Protein AF-A0A6A4CRM5-F1 (afdb_monomer_lite)

Secondary structure (DSSP, 8-state):
-HHHHHHHHTTGGGSTTHHHHHHHHHTS-HHHHHHHTSTTTHHHHHHHHHHTSS-GGGGTTS-HHHHHHHHHHHHHHHHHHHHHH-GGGT---TTSPP--------

Sequence (106 aa):
MQSFLGSLNYYSKFIEDYAIYAAVLYELREVDFAAMNKPENRPRIRNLAAAVGNDMEEAGNLAEVDLRWIRAQKSFAKLNEKVASTPILRHFRPELQPVVAVYAND

Structure (mmCIF, N/CA/C/O backbone):
data_AF-A0A6A4CRM5-F1
#
_entry.id   AF-A0A6A4CRM5-F1
#
loop_
_atom_site.group_PDB
_atom_site.id
_atom_site.type_symbol
_atom_site.label_atom_id
_atom_site.label_alt_id
_atom_site.label_comp_id
_atom_site.label_asym_id
_atom_site.label_entity_id
_atom_site.label_seq_id
_atom_site.pdbx_PDB_ins_code
_atom_site.Cartn_x
_atom_site.Cartn_y
_atom_site.Cartn_z
_atom_site.occupancy
_atom_site.B_iso_or_equiv
_atom_site.auth_seq_id
_atom_site.auth_comp_id
_atom_site.auth_asym_id
_atom_site.auth_atom_id
_atom_site.pdbx_PDB_model_num
ATOM 1 N N . MET A 1 1 ? 3.404 -8.260 -2.540 1.00 73.50 1 MET A N 1
ATOM 2 C CA . MET A 1 1 ? 2.516 -7.083 -2.724 1.00 73.50 1 MET A CA 1
ATOM 3 C C . MET A 1 1 ? 1.105 -7.351 -2.229 1.00 73.50 1 MET A C 1
ATOM 5 O O . MET A 1 1 ? 0.509 -6.463 -1.627 1.00 73.50 1 MET A O 1
ATOM 9 N N . GLN A 1 2 ? 0.581 -8.561 -2.430 1.00 72.81 2 GLN A N 1
ATOM 10 C CA . GLN A 1 2 ? -0.820 -8.861 -2.139 1.00 72.81 2 GLN A CA 1
ATOM 11 C C . GLN A 1 2 ? -1.219 -8.652 -0.670 1.00 72.81 2 GLN A C 1
ATOM 13 O O . GLN A 1 2 ? -2.246 -8.038 -0.397 1.00 72.81 2 GLN A O 1
ATOM 18 N N . SER A 1 3 ? -0.378 -9.066 0.283 1.00 74.88 3 SER A N 1
ATOM 19 C CA . SER A 1 3 ? -0.653 -8.880 1.717 1.00 74.88 3 SER A CA 1
ATOM 20 C C . SER A 1 3 ? -0.710 -7.406 2.135 1.00 74.88 3 SER A C 1
ATOM 22 O O . SER A 1 3 ? -1.496 -7.042 3.003 1.00 74.88 3 SER A O 1
ATOM 24 N N . PHE A 1 4 ? 0.086 -6.544 1.493 1.00 74.12 4 PHE A N 1
ATOM 25 C CA . PHE A 1 4 ? 0.095 -5.102 1.757 1.00 74.12 4 PHE A CA 1
ATOM 26 C C . PHE A 1 4 ? -1.184 -4.421 1.248 1.00 74.12 4 PHE A C 1
ATOM 28 O O . PHE A 1 4 ? -1.785 -3.610 1.946 1.00 74.12 4 PHE A O 1
ATOM 35 N N . LEU A 1 5 ? -1.645 -4.777 0.048 1.00 73.12 5 LEU A N 1
ATOM 36 C CA . LEU A 1 5 ? -2.901 -4.241 -0.484 1.00 73.12 5 LEU A CA 1
ATOM 37 C C . LEU A 1 5 ? -4.114 -4.788 0.279 1.00 73.12 5 LEU A C 1
ATOM 39 O O . LEU A 1 5 ? -5.057 -4.048 0.553 1.00 73.12 5 LEU A O 1
ATOM 43 N N . GLY A 1 6 ? -4.044 -6.051 0.709 1.00 77.62 6 GLY A N 1
ATOM 44 C CA . GLY A 1 6 ? -5.047 -6.670 1.571 1.00 77.62 6 GLY A CA 1
ATOM 45 C C . GLY A 1 6 ? -5.198 -5.969 2.924 1.00 77.62 6 GLY A C 1
ATOM 46 O O . GLY A 1 6 ? -6.326 -5.721 3.348 1.00 77.62 6 GLY A O 1
ATOM 47 N N . SER A 1 7 ? -4.096 -5.586 3.581 1.00 75.06 7 SER A N 1
ATOM 48 C CA . SER A 1 7 ? -4.151 -4.900 4.883 1.00 75.06 7 SER A CA 1
ATOM 49 C C . SER A 1 7 ? -4.737 -3.490 4.789 1.00 75.06 7 SER A C 1
ATOM 51 O O . SER A 1 7 ? -5.434 -3.035 5.697 1.00 75.06 7 SER A O 1
ATOM 53 N N . LEU A 1 8 ? -4.516 -2.810 3.666 1.00 74.94 8 LEU A N 1
ATOM 54 C CA . LEU A 1 8 ? -5.062 -1.481 3.411 1.00 74.94 8 LEU A CA 1
ATOM 55 C C . LEU A 1 8 ? -6.544 -1.495 3.021 1.00 74.94 8 LEU A C 1
ATOM 57 O O . LEU A 1 8 ? -7.241 -0.507 3.251 1.00 74.94 8 LEU A O 1
ATOM 61 N N . ASN A 1 9 ? -7.045 -2.606 2.474 1.00 74.94 9 ASN A N 1
ATOM 62 C CA . ASN A 1 9 ? -8.430 -2.712 2.013 1.00 74.94 9 ASN A CA 1
ATOM 63 C C . ASN A 1 9 ? -9.449 -2.468 3.142 1.00 74.94 9 ASN A C 1
ATOM 65 O O . ASN A 1 9 ? -10.482 -1.836 2.925 1.00 74.94 9 ASN A O 1
ATOM 69 N N . TYR A 1 10 ? -9.128 -2.889 4.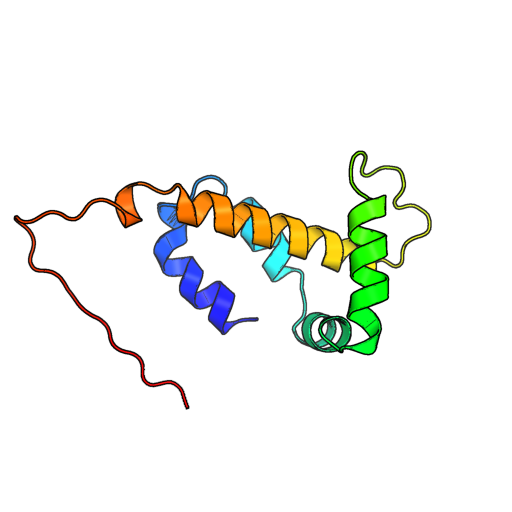369 1.00 75.62 10 TYR A N 1
ATOM 70 C CA . TYR A 1 10 ? -9.969 -2.663 5.549 1.00 75.62 10 TYR A CA 1
ATOM 71 C C . TYR A 1 10 ? -10.190 -1.168 5.853 1.00 75.62 10 TYR A C 1
ATOM 73 O O . TYR A 1 10 ? -11.255 -0.771 6.330 1.00 75.62 10 TYR A O 1
ATOM 81 N N . TYR A 1 11 ? -9.208 -0.324 5.523 1.00 76.50 11 TYR A N 1
ATOM 82 C CA . TYR A 1 11 ? -9.228 1.116 5.787 1.00 76.50 11 TYR A CA 1
ATOM 83 C C . TYR A 1 11 ? -9.619 1.963 4.572 1.00 76.50 11 TYR A C 1
ATOM 85 O O . TYR A 1 11 ? -9.736 3.181 4.698 1.00 76.50 11 TYR A O 1
ATOM 93 N N . SER A 1 12 ? -9.874 1.336 3.421 1.00 83.75 12 SER A N 1
ATOM 94 C CA . SER A 1 12 ? -10.192 2.012 2.155 1.00 83.75 12 SER A CA 1
ATOM 95 C C . SER A 1 12 ? -11.304 3.059 2.285 1.00 83.75 12 SER A C 1
ATOM 97 O O . SER A 1 12 ? -11.165 4.170 1.787 1.00 83.75 12 SER A O 1
ATOM 99 N N . LYS A 1 13 ? -12.372 2.750 3.030 1.00 84.69 13 LYS A N 1
ATOM 100 C CA . LYS A 1 13 ? -13.527 3.642 3.250 1.00 84.69 13 LYS A CA 1
ATOM 101 C C . LYS A 1 13 ? -13.225 4.903 4.064 1.00 84.69 13 LYS A C 1
ATOM 103 O O . LYS A 1 13 ? -14.067 5.790 4.149 1.00 84.69 13 LYS A O 1
ATOM 108 N N . PHE A 1 14 ? -12.068 4.953 4.715 1.00 83.00 14 PHE A N 1
ATOM 109 C CA . PHE A 1 14 ? -11.664 6.060 5.576 1.00 83.00 14 PHE A CA 1
ATOM 110 C C . PHE A 1 14 ? -10.577 6.932 4.955 1.00 83.00 14 PHE A C 1
ATOM 112 O O . PHE A 1 14 ? -10.304 8.015 5.465 1.00 83.00 14 PHE A O 1
ATOM 119 N N . ILE A 1 15 ? -9.970 6.464 3.867 1.00 86.44 15 ILE A N 1
ATOM 120 C CA . ILE A 1 15 ? -8.878 7.133 3.177 1.00 86.44 15 ILE A CA 1
ATOM 121 C C . ILE A 1 15 ? -9.457 7.745 1.902 1.00 86.44 15 ILE A C 1
ATOM 123 O O . ILE A 1 15 ? -9.857 7.043 0.975 1.00 86.44 15 ILE A O 1
ATOM 127 N N . GLU A 1 16 ? -9.506 9.070 1.850 1.00 86.62 16 GLU A N 1
ATOM 128 C CA . GLU A 1 16 ? -9.924 9.790 0.648 1.00 86.62 16 GLU A CA 1
ATOM 129 C C . GLU A 1 16 ? -8.987 9.476 -0.530 1.00 86.62 16 GLU A C 1
ATOM 131 O O . GLU A 1 16 ? -7.768 9.378 -0.356 1.00 86.62 16 GLU A O 1
ATOM 136 N N . ASP A 1 17 ? -9.562 9.327 -1.726 1.00 88.44 17 ASP A N 1
ATOM 137 C CA . ASP A 1 17 ? -8.854 8.996 -2.971 1.00 88.44 17 ASP A CA 1
ATOM 138 C C . ASP A 1 17 ? -8.109 7.650 -2.942 1.00 88.44 17 ASP A C 1
ATOM 140 O O . ASP A 1 17 ? -7.268 7.381 -3.801 1.00 88.44 17 ASP A O 1
ATOM 144 N N . TYR A 1 18 ? -8.420 6.769 -1.981 1.00 87.69 18 TYR A N 1
ATOM 145 C CA . TYR A 1 18 ? -7.746 5.480 -1.812 1.00 87.69 18 TYR A CA 1
ATOM 146 C C . TYR A 1 18 ? -7.637 4.688 -3.117 1.00 87.69 18 TYR A C 1
ATOM 148 O O . TYR A 1 18 ? -6.555 4.218 -3.464 1.00 87.69 18 TYR A O 1
ATOM 156 N N . ALA A 1 19 ? -8.746 4.563 -3.851 1.00 88.06 19 ALA A N 1
ATOM 157 C CA . ALA A 1 19 ? -8.805 3.768 -5.073 1.00 88.06 19 ALA A CA 1
ATOM 158 C C . ALA A 1 19 ? -7.832 4.272 -6.151 1.00 88.06 19 ALA A C 1
ATOM 160 O O . ALA A 1 19 ? -7.266 3.456 -6.874 1.00 88.06 19 ALA A O 1
ATOM 161 N N . ILE A 1 20 ? -7.584 5.586 -6.219 1.00 89.00 20 ILE A N 1
ATOM 162 C CA . ILE A 1 20 ? -6.667 6.197 -7.190 1.00 89.00 20 ILE A CA 1
ATOM 163 C C . ILE A 1 20 ? -5.233 5.751 -6.898 1.00 89.00 20 ILE A C 1
ATOM 165 O O . ILE A 1 20 ? -4.533 5.271 -7.788 1.00 89.00 20 ILE A O 1
ATOM 169 N N . TYR A 1 21 ? -4.800 5.844 -5.640 1.00 87.25 21 TYR A N 1
ATOM 170 C CA . TYR A 1 21 ? -3.452 5.424 -5.256 1.00 87.25 21 TYR A CA 1
ATOM 171 C C . TYR A 1 21 ? -3.296 3.902 -5.277 1.00 87.25 21 TYR A C 1
ATOM 173 O O . TYR A 1 21 ? -2.260 3.396 -5.704 1.00 87.25 21 TYR A O 1
ATOM 181 N N . ALA A 1 22 ? -4.326 3.168 -4.851 1.00 85.12 22 ALA A N 1
ATOM 182 C CA . ALA A 1 22 ? -4.314 1.713 -4.812 1.00 85.12 22 ALA A CA 1
ATOM 183 C C . ALA A 1 22 ? -4.273 1.097 -6.216 1.00 85.12 22 ALA A C 1
ATOM 185 O O . ALA A 1 22 ? -3.528 0.142 -6.414 1.00 85.12 22 ALA A O 1
ATOM 186 N N . ALA A 1 23 ? -5.000 1.646 -7.197 1.00 87.88 23 ALA A N 1
ATOM 187 C CA . ALA A 1 23 ? -4.990 1.154 -8.578 1.00 87.88 23 ALA A CA 1
ATOM 188 C C . ALA A 1 23 ? -3.570 1.116 -9.164 1.00 87.88 23 ALA A C 1
ATOM 190 O O . ALA A 1 23 ? -3.144 0.085 -9.679 1.00 87.88 23 ALA A O 1
ATOM 191 N N . VAL A 1 24 ? -2.788 2.180 -8.956 1.00 87.44 24 VAL A N 1
ATOM 192 C CA . VAL A 1 24 ? -1.380 2.247 -9.390 1.00 87.44 24 VAL A CA 1
ATOM 193 C C . VAL A 1 24 ? -0.526 1.147 -8.744 1.00 87.44 24 VAL A C 1
ATOM 195 O O . VAL A 1 24 ? 0.420 0.646 -9.350 1.00 87.44 24 VAL A O 1
ATOM 198 N N . LEU A 1 25 ? -0.849 0.747 -7.511 1.00 83.94 25 LEU A N 1
ATOM 199 C CA . LEU A 1 25 ? -0.158 -0.344 -6.825 1.00 83.94 25 LEU A CA 1
ATOM 200 C C . LEU A 1 25 ? -0.625 -1.729 -7.304 1.00 83.94 25 LEU A C 1
ATOM 202 O O . LEU A 1 25 ? 0.192 -2.647 -7.337 1.00 83.94 25 LEU A O 1
ATOM 206 N N . TYR A 1 26 ? -1.895 -1.883 -7.700 1.00 81.50 26 TYR A N 1
ATOM 207 C CA . TYR A 1 26 ? -2.428 -3.118 -8.296 1.00 81.50 26 TYR A CA 1
ATOM 208 C C . TYR A 1 26 ? -1.852 -3.400 -9.688 1.00 81.50 26 TYR A C 1
ATOM 210 O O . TYR A 1 26 ? -1.695 -4.559 -10.064 1.00 81.50 26 TYR A O 1
ATOM 218 N N . GLU A 1 27 ? -1.486 -2.362 -10.439 1.00 83.06 27 GLU A N 1
ATOM 219 C CA . GLU A 1 27 ? -0.812 -2.496 -11.738 1.00 83.06 27 GLU A CA 1
ATOM 220 C C . GLU A 1 27 ? 0.616 -3.066 -11.623 1.00 83.06 27 GLU A C 1
ATOM 222 O O . GLU A 1 27 ? 1.222 -3.474 -12.621 1.00 83.06 27 GLU A O 1
ATOM 227 N N . LEU A 1 28 ? 1.179 -3.114 -10.411 1.00 81.56 28 LEU A N 1
ATOM 228 C CA . LEU A 1 28 ? 2.514 -3.639 -10.168 1.00 81.56 28 LEU A CA 1
ATOM 229 C C . LEU A 1 28 ? 2.494 -5.147 -9.931 1.00 81.56 28 LEU A C 1
ATOM 231 O O . LEU A 1 28 ? 2.105 -5.634 -8.869 1.00 81.56 28 LEU A O 1
ATOM 235 N N . ARG A 1 29 ? 3.004 -5.903 -10.909 1.00 80.38 29 ARG A N 1
ATOM 236 C CA . ARG A 1 29 ? 3.208 -7.349 -1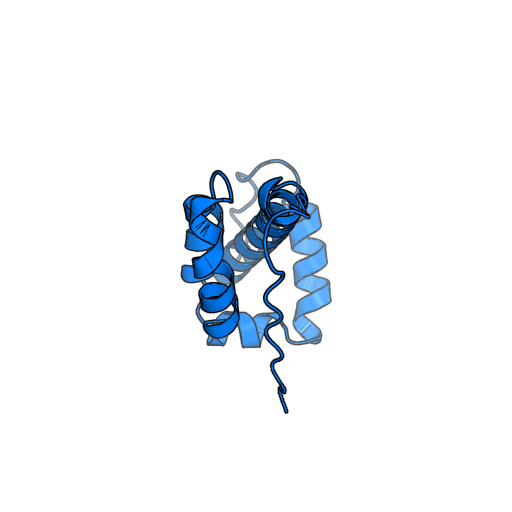0.745 1.00 80.38 29 ARG A CA 1
ATOM 237 C C . ARG A 1 29 ? 4.272 -7.608 -9.676 1.00 80.38 29 ARG A C 1
ATOM 239 O O . ARG A 1 29 ? 5.270 -6.888 -9.593 1.00 80.38 29 ARG A O 1
ATOM 246 N N . GLU A 1 30 ? 4.118 -8.693 -8.915 1.00 77.56 30 GLU A N 1
ATOM 247 C CA . GLU A 1 30 ? 5.082 -9.065 -7.866 1.00 77.56 30 GLU A CA 1
ATOM 248 C C . GLU A 1 30 ? 6.506 -9.261 -8.396 1.00 77.56 30 GLU A C 1
ATOM 250 O O . GLU A 1 30 ? 7.466 -8.863 -7.740 1.00 77.56 30 GLU A O 1
ATOM 255 N N . VAL A 1 31 ? 6.643 -9.797 -9.612 1.00 78.50 31 VAL A N 1
ATOM 256 C CA . VAL A 1 31 ? 7.942 -9.987 -10.277 1.00 78.50 31 VAL A CA 1
ATOM 257 C C . VAL A 1 31 ? 8.672 -8.670 -10.526 1.00 78.50 31 VAL A C 1
ATOM 259 O O . VAL A 1 31 ? 9.887 -8.590 -10.361 1.00 78.50 31 VAL A O 1
ATOM 262 N N . ASP A 1 32 ? 7.934 -7.616 -10.862 1.00 78.38 32 ASP A N 1
ATOM 263 C CA . ASP A 1 32 ? 8.514 -6.311 -11.155 1.00 78.38 32 ASP A CA 1
ATOM 264 C C . ASP A 1 32 ? 8.884 -5.586 -9.857 1.00 78.38 32 ASP A C 1
ATOM 266 O O . ASP A 1 32 ? 9.924 -4.936 -9.783 1.00 78.38 32 ASP A O 1
ATOM 270 N N . PHE A 1 33 ? 8.084 -5.771 -8.800 1.00 76.88 33 PHE A N 1
ATOM 271 C CA . PHE A 1 33 ? 8.433 -5.313 -7.458 1.00 76.88 33 PHE A CA 1
ATOM 272 C C . PHE A 1 33 ? 9.719 -5.980 -6.955 1.00 76.88 33 PHE A C 1
ATOM 274 O O . PHE A 1 33 ? 10.630 -5.301 -6.481 1.00 76.88 33 PHE A O 1
ATOM 281 N N . ALA A 1 34 ? 9.826 -7.304 -7.097 1.00 79.88 34 ALA A N 1
ATOM 282 C CA . ALA A 1 34 ? 11.009 -8.055 -6.694 1.00 79.88 34 ALA A CA 1
ATOM 283 C C . ALA A 1 34 ? 12.255 -7.628 -7.483 1.00 79.88 34 ALA A C 1
ATOM 285 O O . ALA A 1 34 ? 13.312 -7.429 -6.889 1.00 79.88 34 ALA A O 1
ATOM 286 N N . ALA A 1 35 ? 12.132 -7.441 -8.802 1.00 78.69 35 ALA A N 1
ATOM 287 C CA . ALA A 1 35 ? 13.229 -6.995 -9.654 1.00 78.69 35 ALA A CA 1
ATOM 288 C C . ALA A 1 35 ? 13.718 -5.584 -9.292 1.00 78.69 35 ALA A C 1
ATOM 290 O O . ALA A 1 35 ? 14.923 -5.339 -9.262 1.00 78.69 35 ALA A O 1
ATOM 291 N N . MET A 1 36 ? 12.811 -4.660 -8.978 1.00 74.00 36 MET A N 1
ATOM 292 C CA . MET A 1 36 ? 13.162 -3.263 -8.698 1.00 74.00 36 MET A CA 1
ATOM 293 C C . MET A 1 36 ? 13.589 -3.005 -7.253 1.00 74.00 36 MET A C 1
ATOM 295 O O . MET A 1 36 ? 14.347 -2.071 -7.000 1.00 74.00 36 MET A O 1
ATOM 299 N N . ASN A 1 37 ? 13.190 -3.861 -6.308 1.00 75.62 37 ASN A N 1
ATOM 300 C CA . ASN A 1 37 ? 13.660 -3.789 -4.924 1.00 75.62 37 ASN A CA 1
ATOM 301 C C . ASN A 1 37 ? 15.100 -4.314 -4.741 1.00 75.62 37 ASN A C 1
ATOM 303 O O . ASN A 1 37 ? 15.690 -4.161 -3.663 1.00 75.62 37 ASN A O 1
ATOM 307 N N . LYS A 1 38 ? 15.687 -4.915 -5.784 1.00 83.38 38 LYS A N 1
ATOM 308 C CA . LYS A 1 38 ? 17.074 -5.372 -5.746 1.00 83.38 38 LYS A CA 1
ATOM 309 C C . LYS A 1 38 ? 18.045 -4.197 -5.526 1.00 83.38 38 LYS A C 1
ATOM 311 O O . LYS A 1 38 ? 17.842 -3.119 -6.096 1.00 83.38 38 LYS A O 1
ATOM 316 N N . PRO A 1 39 ? 19.086 -4.369 -4.694 1.00 78.50 39 PRO A N 1
ATOM 317 C CA . PRO A 1 39 ? 19.971 -3.281 -4.279 1.00 78.50 39 PRO A CA 1
ATOM 318 C C . PRO A 1 39 ? 20.662 -2.565 -5.448 1.00 78.50 39 PRO A C 1
ATOM 320 O O . PRO A 1 39 ? 20.840 -1.351 -5.383 1.00 78.50 39 PRO A O 1
ATOM 323 N N . GLU A 1 40 ? 20.970 -3.271 -6.535 1.00 83.81 40 GLU A N 1
ATOM 324 C CA . GLU A 1 40 ? 21.573 -2.723 -7.754 1.00 83.81 40 GLU A CA 1
ATOM 325 C C . GLU A 1 40 ? 20.680 -1.709 -8.488 1.00 83.81 40 GLU A C 1
ATOM 327 O O . GLU A 1 40 ? 21.184 -0.786 -9.127 1.00 83.81 40 GLU A O 1
ATOM 332 N N . ASN A 1 41 ? 19.355 -1.826 -8.357 1.00 79.12 41 ASN A N 1
ATOM 333 C CA . ASN A 1 41 ? 18.396 -0.966 -9.052 1.00 79.12 41 ASN A CA 1
ATOM 334 C C . ASN A 1 41 ? 18.014 0.276 -8.232 1.00 79.12 41 ASN A C 1
ATOM 336 O O . ASN A 1 41 ? 17.600 1.289 -8.800 1.00 79.12 41 ASN A O 1
ATOM 340 N N . ARG A 1 42 ? 18.216 0.249 -6.906 1.00 75.19 42 ARG A N 1
ATOM 341 C CA . ARG A 1 42 ? 17.897 1.356 -5.983 1.00 75.19 42 ARG A CA 1
ATOM 342 C C . ARG A 1 42 ? 18.534 2.705 -6.350 1.00 75.19 42 ARG A C 1
ATOM 344 O O . ARG A 1 42 ? 17.794 3.692 -6.361 1.00 75.19 42 ARG A O 1
ATOM 351 N N . PRO A 1 43 ? 19.849 2.813 -6.644 1.00 80.19 43 PRO A N 1
ATOM 352 C CA . PRO A 1 43 ? 20.448 4.106 -6.981 1.00 80.19 43 PRO A CA 1
ATOM 353 C C . PRO A 1 43 ? 19.897 4.654 -8.302 1.00 80.19 43 PRO A C 1
ATOM 355 O O . PRO A 1 43 ? 19.574 5.837 -8.387 1.00 80.19 43 PRO A O 1
ATOM 358 N N . ARG A 1 44 ? 19.705 3.782 -9.303 1.00 80.06 44 ARG A N 1
ATOM 359 C CA . ARG A 1 44 ? 19.135 4.152 -10.604 1.00 80.06 44 ARG A CA 1
ATOM 360 C C . ARG A 1 44 ? 17.721 4.707 -10.450 1.00 80.06 44 ARG A C 1
ATOM 362 O O . ARG A 1 44 ? 17.443 5.795 -10.935 1.00 80.06 44 ARG A O 1
ATOM 369 N N . ILE A 1 45 ? 16.875 4.002 -9.701 1.00 76.06 45 ILE A N 1
ATOM 370 C CA . ILE A 1 45 ? 15.494 4.389 -9.387 1.00 76.06 45 ILE A CA 1
ATOM 371 C C . ILE A 1 45 ? 15.427 5.722 -8.636 1.00 76.06 45 ILE A C 1
ATOM 373 O O . ILE A 1 45 ? 14.582 6.557 -8.949 1.00 76.06 45 ILE A O 1
ATOM 377 N N . ARG A 1 46 ? 16.299 5.937 -7.643 1.00 77.19 46 ARG A N 1
ATOM 378 C CA . ARG A 1 46 ? 16.310 7.174 -6.849 1.00 77.19 46 ARG A CA 1
ATOM 379 C C . ARG A 1 46 ? 16.630 8.394 -7.712 1.00 77.19 46 ARG A C 1
ATOM 381 O O . ARG A 1 46 ? 15.958 9.413 -7.589 1.00 77.19 46 ARG A O 1
ATOM 388 N N . ASN A 1 47 ? 17.623 8.272 -8.589 1.00 78.31 47 ASN A N 1
ATOM 389 C CA . ASN A 1 47 ? 18.000 9.338 -9.517 1.00 78.31 47 ASN A CA 1
ATOM 390 C C . ASN A 1 47 ? 16.864 9.636 -10.507 1.00 78.31 47 ASN A C 1
ATOM 392 O O . ASN A 1 47 ? 16.546 10.793 -10.761 1.00 78.31 47 ASN A O 1
ATOM 396 N N . LEU A 1 48 ? 16.198 8.587 -10.991 1.00 75.00 48 LEU A N 1
ATOM 397 C CA . LEU A 1 48 ? 15.023 8.678 -11.855 1.00 75.00 48 LEU A CA 1
ATOM 398 C C . LEU A 1 48 ? 13.850 9.405 -11.192 1.00 75.00 48 LEU A C 1
ATOM 400 O O . LEU A 1 48 ? 13.236 10.283 -11.787 1.00 75.00 48 LEU A O 1
ATOM 404 N N . ALA A 1 49 ? 13.545 9.048 -9.944 1.00 72.31 49 ALA A N 1
ATOM 405 C CA . ALA A 1 49 ? 12.449 9.647 -9.195 1.00 72.31 49 ALA A CA 1
ATOM 406 C C . ALA A 1 49 ? 12.688 11.140 -8.921 1.00 72.31 49 ALA A C 1
ATOM 408 O O . ALA A 1 49 ? 11.732 11.912 -8.922 1.00 72.31 49 ALA A O 1
ATOM 409 N N . ALA A 1 50 ? 13.948 11.542 -8.720 1.00 74.81 50 ALA A N 1
ATOM 410 C CA . ALA A 1 50 ? 14.336 12.941 -8.563 1.00 74.81 50 ALA A CA 1
ATOM 411 C C . ALA A 1 50 ? 14.232 13.735 -9.878 1.00 74.81 50 ALA A C 1
ATOM 413 O O . ALA A 1 50 ? 13.828 14.894 -9.850 1.00 74.81 50 ALA A O 1
ATOM 414 N N . ALA A 1 51 ? 14.558 13.115 -11.018 1.00 67.50 51 ALA A N 1
ATOM 415 C CA . ALA A 1 51 ? 14.453 13.747 -12.334 1.00 67.50 51 ALA A CA 1
ATOM 416 C C . ALA A 1 51 ? 12.992 13.975 -12.764 1.00 67.50 51 ALA A C 1
ATOM 418 O O . ALA A 1 51 ? 12.653 15.040 -13.259 1.00 67.50 51 ALA A O 1
ATOM 419 N N . VAL A 1 52 ? 12.090 13.027 -12.485 1.00 66.12 52 VAL A N 1
ATOM 420 C CA . VAL A 1 52 ? 10.654 13.095 -12.851 1.00 66.12 52 VAL A CA 1
ATOM 421 C C . VAL A 1 52 ? 9.842 13.952 -11.853 1.00 66.12 52 VAL A C 1
ATOM 423 O O . VAL A 1 52 ? 8.648 13.742 -11.623 1.00 66.12 52 VAL A O 1
ATOM 426 N N . GLY A 1 53 ? 10.498 14.890 -11.170 1.00 57.22 53 GLY A N 1
ATOM 427 C CA . GLY A 1 53 ? 9.956 15.625 -10.029 1.00 57.22 53 GLY A CA 1
ATOM 428 C C . GLY A 1 53 ? 8.750 16.511 -10.342 1.00 57.22 53 GLY A C 1
ATOM 429 O O . GLY A 1 53 ? 7.878 16.600 -9.484 1.00 57.22 53 GLY A O 1
ATOM 430 N N . ASN A 1 54 ? 8.650 17.098 -11.543 1.00 57.12 54 ASN A N 1
ATOM 431 C CA . ASN A 1 54 ? 7.724 18.219 -11.760 1.00 57.12 54 ASN A CA 1
ATOM 432 C C . ASN A 1 54 ? 6.762 18.101 -12.952 1.00 57.12 54 ASN A C 1
ATOM 434 O O . ASN A 1 54 ? 5.613 18.463 -12.760 1.00 57.12 54 ASN A O 1
ATOM 438 N N . ASP A 1 55 ? 7.124 17.511 -14.096 1.00 55.12 55 ASP A N 1
ATOM 439 C CA . ASP A 1 55 ? 6.192 17.358 -15.225 1.00 55.12 55 ASP A CA 1
ATOM 440 C C . ASP A 1 55 ? 6.330 15.977 -15.877 1.00 55.12 55 ASP A C 1
ATOM 442 O O . ASP A 1 55 ? 7.422 15.495 -16.172 1.00 55.12 55 ASP A O 1
ATOM 446 N N . MET A 1 56 ? 5.195 15.301 -16.071 1.00 54.91 56 MET A N 1
ATOM 447 C CA . MET A 1 56 ? 5.115 13.919 -16.569 1.00 54.91 56 MET A CA 1
ATOM 448 C C . MET A 1 56 ? 5.469 13.785 -18.064 1.00 54.91 56 MET A C 1
ATOM 450 O O . MET A 1 56 ? 5.532 12.668 -18.576 1.00 54.91 56 MET A O 1
ATOM 454 N N . GLU A 1 57 ? 5.701 14.903 -18.757 1.00 54.69 57 GLU A N 1
ATOM 455 C CA . GLU A 1 57 ? 6.010 14.946 -20.190 1.00 54.69 57 GLU A CA 1
ATOM 456 C C . GLU A 1 57 ? 7.456 14.538 -20.516 1.00 54.69 57 GLU A C 1
ATOM 458 O O . GLU A 1 57 ? 7.723 14.047 -21.610 1.00 54.69 57 GLU A O 1
ATOM 463 N N . GLU A 1 58 ? 8.384 14.602 -19.554 1.00 52.34 58 GLU A N 1
ATOM 464 C CA . GLU A 1 58 ? 9.795 14.222 -19.752 1.00 52.34 58 GLU A CA 1
ATOM 465 C C . GLU A 1 58 ? 10.046 12.703 -19.585 1.00 52.34 58 GLU A C 1
ATOM 467 O O . GLU A 1 58 ? 11.149 12.233 -19.308 1.00 52.34 58 GLU A O 1
ATOM 472 N N . ALA A 1 59 ? 8.994 11.898 -19.749 1.00 54.53 59 ALA A N 1
ATOM 473 C CA . ALA A 1 59 ? 9.015 10.440 -19.634 1.00 54.53 59 ALA A CA 1
ATOM 474 C C . ALA A 1 59 ? 9.459 9.715 -20.921 1.00 54.53 59 ALA A C 1
ATOM 476 O O . ALA A 1 59 ? 9.644 8.498 -20.894 1.00 54.53 59 ALA A O 1
ATOM 477 N N . GLY A 1 60 ? 9.625 10.431 -22.040 1.00 58.50 60 GLY A N 1
ATOM 478 C CA . GLY A 1 60 ? 9.774 9.842 -23.381 1.00 58.50 60 GLY A CA 1
ATOM 479 C C . GLY A 1 60 ? 10.957 8.882 -23.574 1.00 58.50 60 GLY A C 1
ATOM 480 O O . GLY A 1 60 ? 10.904 8.037 -24.460 1.00 58.50 60 GLY A O 1
ATOM 481 N N . ASN A 1 61 ? 11.989 8.964 -22.726 1.00 64.94 61 ASN A N 1
ATOM 482 C CA . ASN A 1 61 ? 13.183 8.108 -22.792 1.00 64.94 61 ASN A CA 1
ATOM 483 C C . ASN A 1 61 ? 13.228 7.005 -21.722 1.00 64.94 61 ASN A C 1
ATOM 485 O O . ASN A 1 61 ? 14.230 6.294 -21.613 1.00 64.94 61 ASN A O 1
ATOM 489 N N . LEU A 1 62 ? 12.187 6.870 -20.900 1.00 70.06 62 LEU A N 1
ATOM 490 C CA . LEU A 1 62 ? 12.185 5.943 -19.778 1.00 70.06 62 LEU A CA 1
ATOM 491 C C . LEU A 1 62 ? 11.529 4.611 -20.141 1.00 70.06 62 LEU A C 1
ATOM 493 O O . LEU A 1 62 ? 10.488 4.579 -20.795 1.00 70.06 62 LEU A O 1
ATOM 497 N N . ALA A 1 63 ? 12.100 3.499 -19.672 1.00 79.62 63 ALA A N 1
ATOM 498 C CA . ALA A 1 63 ? 11.448 2.206 -19.821 1.00 79.62 63 ALA A CA 1
ATOM 499 C C . ALA A 1 63 ? 10.092 2.209 -19.091 1.00 79.62 63 ALA A C 1
ATOM 501 O O . ALA A 1 63 ? 9.954 2.754 -17.995 1.00 79.62 63 ALA A O 1
ATOM 502 N N . GLU A 1 64 ? 9.091 1.545 -19.667 1.00 79.25 64 GLU A N 1
ATOM 503 C CA . GLU A 1 6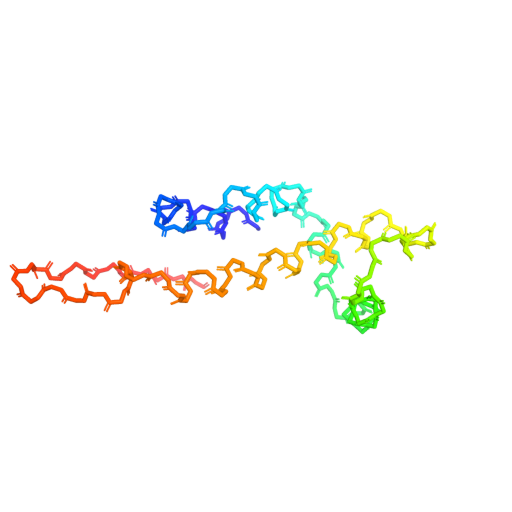4 ? 7.737 1.455 -19.103 1.00 79.25 64 GLU A CA 1
ATOM 504 C C . GLU A 1 64 ? 7.736 0.950 -17.648 1.00 79.25 64 GLU A C 1
ATOM 506 O O . GLU A 1 64 ? 7.023 1.468 -16.785 1.00 79.25 64 GLU A O 1
ATOM 511 N N . VAL A 1 65 ? 8.598 -0.027 -17.356 1.00 76.12 65 VAL A N 1
ATOM 512 C CA . VAL A 1 65 ? 8.772 -0.615 -16.020 1.00 76.12 65 VAL A CA 1
ATOM 513 C C . VAL A 1 65 ? 9.261 0.424 -15.008 1.00 76.12 65 VAL A C 1
ATOM 515 O O . VAL A 1 65 ? 8.749 0.485 -13.888 1.00 76.12 65 VAL A O 1
ATOM 518 N N . ASP A 1 66 ? 10.202 1.273 -15.420 1.00 79.69 66 ASP A N 1
ATOM 519 C CA . ASP A 1 66 ? 10.751 2.334 -14.584 1.00 79.69 66 ASP A CA 1
ATOM 520 C C . ASP A 1 66 ? 9.693 3.424 -14.314 1.00 79.69 66 ASP A C 1
ATOM 522 O O . ASP A 1 66 ? 9.545 3.881 -13.177 1.00 79.69 66 ASP A 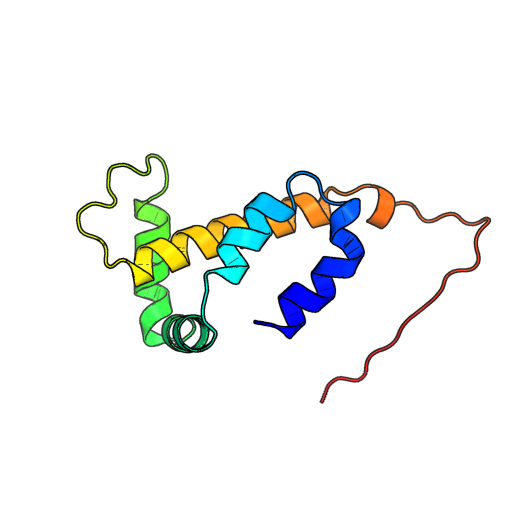O 1
ATOM 526 N N . LEU A 1 67 ? 8.887 3.789 -15.323 1.00 80.69 67 LEU A N 1
ATOM 527 C CA . LEU A 1 67 ? 7.775 4.737 -15.154 1.00 80.69 67 LEU A CA 1
ATOM 528 C C . LEU A 1 67 ? 6.739 4.207 -14.170 1.00 80.69 67 LEU A C 1
ATOM 530 O O . LEU A 1 67 ? 6.301 4.929 -13.270 1.00 80.69 67 LEU A O 1
ATOM 534 N N . ARG A 1 68 ? 6.350 2.939 -14.319 1.00 82.62 68 ARG A N 1
ATOM 535 C CA . ARG A 1 68 ? 5.354 2.315 -13.448 1.00 82.62 68 ARG A CA 1
ATOM 536 C C . ARG A 1 68 ? 5.839 2.248 -12.001 1.00 82.62 68 ARG A C 1
ATOM 538 O O . ARG A 1 68 ? 5.054 2.458 -11.080 1.00 82.62 68 ARG A O 1
ATOM 545 N N . TRP A 1 69 ? 7.133 2.030 -11.785 1.00 83.00 69 TRP A N 1
ATOM 546 C CA . TRP A 1 69 ? 7.721 2.053 -10.449 1.00 83.00 69 TRP A CA 1
ATOM 547 C C . TRP A 1 69 ? 7.769 3.438 -9.822 1.00 83.00 69 TRP A C 1
ATOM 549 O O . TRP A 1 69 ? 7.398 3.583 -8.658 1.00 83.00 69 TRP A O 1
ATOM 559 N N . ILE A 1 70 ? 8.168 4.464 -10.578 1.00 82.75 70 ILE A N 1
ATOM 560 C CA . ILE A 1 70 ? 8.120 5.848 -10.091 1.00 82.75 70 ILE A CA 1
ATOM 561 C C . ILE A 1 70 ? 6.689 6.210 -9.684 1.00 82.75 70 ILE A C 1
ATOM 563 O O . ILE A 1 70 ? 6.479 6.740 -8.592 1.00 82.75 70 ILE A O 1
ATOM 567 N N . ARG A 1 71 ? 5.698 5.891 -10.530 1.00 85.88 71 ARG A N 1
ATOM 568 C CA . ARG A 1 71 ? 4.277 6.127 -10.228 1.00 85.88 71 ARG A CA 1
ATOM 569 C C . ARG A 1 71 ? 3.866 5.423 -8.940 1.00 85.88 71 ARG A C 1
ATOM 571 O O . ARG A 1 71 ? 3.256 6.045 -8.080 1.00 85.88 71 ARG A O 1
ATOM 578 N N . ALA A 1 72 ? 4.264 4.170 -8.761 1.00 85.12 72 ALA A N 1
ATOM 579 C CA . ALA A 1 72 ? 3.936 3.419 -7.560 1.00 85.12 72 ALA A CA 1
ATOM 580 C C . ALA A 1 72 ? 4.606 3.943 -6.292 1.00 85.12 72 ALA A C 1
ATOM 582 O O . ALA A 1 72 ? 3.956 3.991 -5.254 1.00 85.12 72 ALA A O 1
ATOM 583 N N . GLN A 1 73 ? 5.863 4.386 -6.358 1.00 83.94 73 GLN A N 1
ATOM 584 C CA . GLN A 1 73 ? 6.530 5.033 -5.226 1.00 83.94 73 GLN A CA 1
ATOM 585 C C . GLN A 1 73 ? 5.813 6.329 -4.829 1.00 83.94 73 GLN A C 1
ATOM 587 O O . GLN A 1 73 ? 5.553 6.548 -3.646 1.00 83.94 73 GLN A O 1
ATOM 592 N N . LYS A 1 74 ? 5.421 7.153 -5.812 1.00 86.19 74 LYS A N 1
ATOM 593 C CA . LYS A 1 74 ? 4.630 8.369 -5.567 1.00 86.19 74 LYS A CA 1
ATOM 594 C C . LYS A 1 74 ? 3.267 8.033 -4.948 1.00 86.19 74 LYS A C 1
ATOM 596 O O . LYS A 1 74 ? 2.905 8.618 -3.929 1.00 86.19 74 LYS A O 1
ATOM 601 N N . SER A 1 75 ? 2.545 7.057 -5.500 1.00 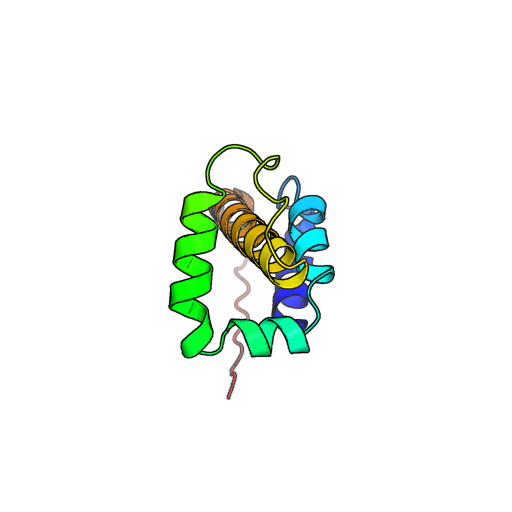88.12 75 SER A N 1
ATOM 602 C CA . SER A 1 75 ? 1.258 6.600 -4.957 1.00 88.12 75 SER A CA 1
ATOM 603 C C . SER A 1 75 ? 1.385 6.031 -3.548 1.00 88.12 75 SER A C 1
ATOM 605 O O . SER A 1 75 ? 0.562 6.340 -2.693 1.00 88.12 75 SER A O 1
ATOM 607 N N . PHE A 1 76 ? 2.429 5.249 -3.273 1.00 86.50 76 PHE A N 1
ATOM 608 C CA . PHE A 1 76 ? 2.706 4.714 -1.943 1.00 86.50 76 PHE A CA 1
ATOM 609 C C . PHE A 1 76 ? 2.977 5.834 -0.934 1.00 86.50 76 PHE A C 1
ATOM 611 O O . PHE A 1 76 ? 2.389 5.840 0.145 1.00 86.50 76 PHE A O 1
ATOM 618 N N . ALA A 1 77 ? 3.822 6.808 -1.290 1.00 87.81 77 ALA A N 1
ATOM 619 C CA . ALA A 1 77 ? 4.100 7.962 -0.440 1.00 87.81 77 ALA A CA 1
ATOM 620 C C . ALA A 1 77 ? 2.818 8.752 -0.142 1.00 87.81 77 ALA A C 1
ATOM 622 O O . ALA A 1 77 ? 2.539 9.065 1.015 1.00 87.81 77 ALA A O 1
ATOM 623 N N . LYS A 1 78 ? 1.989 8.991 -1.165 1.00 90.31 78 LYS A N 1
ATOM 624 C CA . LYS A 1 78 ? 0.735 9.725 -0.998 1.00 90.31 78 LYS A CA 1
ATOM 625 C C . LYS A 1 78 ? -0.288 8.969 -0.158 1.00 90.31 78 LYS A C 1
ATOM 627 O O . LYS A 1 78 ? -0.968 9.563 0.679 1.00 90.31 78 LYS A O 1
ATOM 632 N N . LEU A 1 79 ? -0.363 7.655 -0.340 1.00 87.44 79 LEU A N 1
ATOM 633 C CA . LEU A 1 79 ? -1.200 6.792 0.476 1.00 87.44 79 LEU A CA 1
ATOM 634 C C . LEU A 1 79 ? -0.751 6.820 1.941 1.00 87.44 79 LEU A C 1
ATOM 636 O O . LEU A 1 79 ? -1.594 6.920 2.824 1.00 87.44 79 LEU A O 1
ATOM 640 N N . ASN A 1 80 ? 0.558 6.810 2.202 1.00 86.25 80 ASN A N 1
ATOM 641 C CA . ASN A 1 80 ? 1.100 6.926 3.554 1.00 86.25 80 ASN A CA 1
ATOM 642 C C . ASN A 1 80 ? 0.739 8.277 4.204 1.00 86.25 80 ASN A C 1
ATOM 644 O O . ASN A 1 80 ? 0.288 8.308 5.346 1.00 86.25 80 ASN A O 1
ATOM 648 N N . GLU A 1 81 ? 0.842 9.390 3.466 1.00 89.94 81 GLU A N 1
ATOM 649 C CA . GLU A 1 81 ? 0.388 10.712 3.934 1.00 89.94 81 GLU A CA 1
ATOM 650 C C . GLU A 1 81 ? -1.107 10.725 4.286 1.00 89.94 81 GLU A C 1
ATOM 652 O O . GLU A 1 81 ? -1.489 11.229 5.345 1.00 89.94 81 GLU A O 1
ATOM 657 N N . LYS A 1 82 ? -1.961 10.166 3.416 1.00 87.81 82 LYS A N 1
ATOM 658 C CA . LYS A 1 82 ? -3.416 10.114 3.630 1.00 87.81 82 LYS A CA 1
ATOM 659 C C . LYS A 1 82 ? -3.786 9.194 4.799 1.00 87.81 82 LYS A C 1
ATOM 661 O O . LYS A 1 82 ? -4.631 9.558 5.614 1.00 87.81 82 LYS A O 1
ATOM 666 N N . VAL A 1 83 ? -3.141 8.031 4.929 1.00 84.25 83 VAL A N 1
ATOM 667 C CA . VAL A 1 83 ? -3.307 7.138 6.093 1.00 84.25 83 VAL A CA 1
ATOM 668 C C . VAL A 1 83 ? -2.931 7.884 7.363 1.00 84.25 83 VAL A C 1
ATOM 670 O O . VAL A 1 83 ? -3.708 7.898 8.316 1.00 84.25 83 VAL A O 1
ATOM 673 N N . ALA A 1 84 ? -1.780 8.561 7.357 1.00 84.81 84 ALA A N 1
ATOM 674 C CA . ALA A 1 84 ? -1.340 9.334 8.498 1.00 84.81 84 ALA A CA 1
ATOM 675 C C . ALA A 1 84 ? -2.380 10.394 8.864 1.00 84.81 84 ALA A C 1
ATOM 677 O O . ALA A 1 84 ? -2.708 10.487 10.040 1.00 84.81 84 ALA A O 1
ATOM 678 N N . SER A 1 85 ? -2.924 11.165 7.916 1.00 85.00 85 SER A N 1
ATOM 679 C CA . SER A 1 85 ? -3.869 12.265 8.179 1.00 85.00 85 SER A CA 1
ATOM 680 C C . SER A 1 85 ? -5.312 11.840 8.490 1.00 85.00 85 SER A C 1
ATOM 682 O O . SER A 1 85 ? -6.089 12.668 8.965 1.00 85.00 85 SER A O 1
ATOM 684 N N . THR A 1 86 ? -5.674 10.570 8.285 1.00 84.19 86 THR A N 1
ATOM 685 C CA . THR A 1 86 ? -7.048 10.068 8.445 1.00 84.19 86 THR A CA 1
ATOM 686 C C . THR A 1 86 ? -7.518 10.116 9.917 1.00 84.19 86 THR A C 1
ATOM 688 O O . THR A 1 86 ? -6.989 9.384 10.758 1.00 84.19 86 THR A O 1
ATOM 691 N N . PRO A 1 87 ? -8.551 10.915 10.271 1.00 69.56 87 PRO A N 1
ATOM 692 C CA . PRO A 1 87 ? -8.927 11.164 11.667 1.00 69.56 87 PRO A CA 1
ATOM 693 C C . PRO A 1 87 ? -9.455 9.943 12.420 1.00 69.56 87 PRO A C 1
ATOM 695 O O . PRO A 1 87 ? -9.200 9.811 13.613 1.00 69.56 87 PRO A O 1
ATOM 698 N N . ILE A 1 88 ? -10.180 9.032 11.765 1.00 67.62 88 ILE A N 1
ATOM 699 C CA . ILE A 1 88 ? -10.766 7.864 12.445 1.00 67.62 88 ILE A CA 1
ATOM 700 C C . ILE A 1 88 ? -9.709 6.873 12.954 1.00 67.62 88 ILE A C 1
ATOM 702 O O . ILE A 1 88 ? -9.981 6.117 13.878 1.00 67.62 88 ILE A O 1
ATOM 706 N N . LEU A 1 89 ? -8.486 6.934 12.415 1.00 64.50 89 LEU A N 1
ATOM 707 C CA .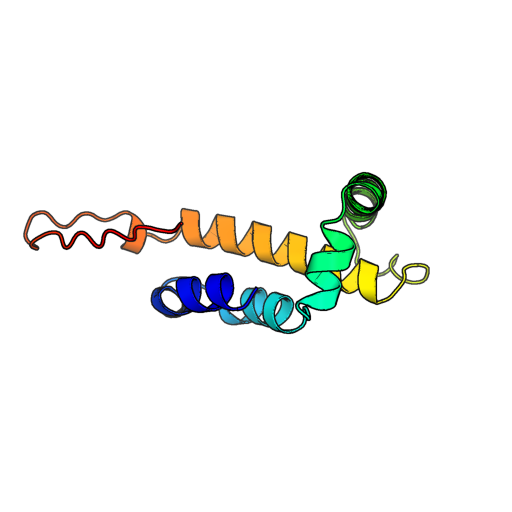 LEU A 1 89 ? -7.330 6.187 12.920 1.00 64.50 89 LEU A CA 1
ATOM 708 C C . LEU A 1 89 ? -6.662 6.870 14.125 1.00 64.50 89 LEU A C 1
ATOM 710 O O . LEU A 1 89 ? -5.759 6.304 14.730 1.00 64.50 89 LEU A O 1
ATOM 714 N N . ARG A 1 90 ? -7.091 8.090 14.470 1.00 63.88 90 ARG A N 1
ATOM 715 C CA . ARG A 1 90 ? -6.509 8.929 15.528 1.00 63.88 90 ARG A CA 1
ATOM 716 C C . ARG A 1 90 ? -7.442 9.160 16.721 1.00 63.88 90 ARG A C 1
ATOM 718 O O . ARG A 1 90 ? -6.977 9.604 17.764 1.00 63.88 90 ARG A O 1
ATOM 725 N N . HIS A 1 91 ? -8.743 8.896 16.584 1.00 67.31 91 HIS A N 1
ATOM 726 C CA . HIS A 1 91 ? -9.727 9.209 17.625 1.00 67.31 91 HIS A CA 1
ATOM 727 C C . HIS A 1 91 ? -10.019 7.991 18.496 1.00 67.31 91 HIS A C 1
ATOM 729 O O . HIS A 1 91 ? -10.913 7.195 18.205 1.00 67.31 91 HIS A O 1
ATOM 735 N N . PHE A 1 92 ? -9.274 7.883 19.595 1.00 72.69 92 PHE A N 1
ATOM 736 C CA . PHE A 1 92 ? -9.637 7.001 20.694 1.00 72.69 92 PHE A CA 1
ATOM 737 C C . PHE A 1 92 ? -10.964 7.468 21.307 1.00 72.69 92 PHE A C 1
ATOM 739 O O . PHE A 1 92 ? -11.107 8.637 21.663 1.00 72.69 92 PHE A O 1
ATOM 746 N N . ARG A 1 93 ? -11.936 6.558 21.406 1.00 80.81 93 ARG A N 1
ATOM 747 C CA . ARG A 1 93 ? -13.226 6.805 22.060 1.00 80.81 93 ARG A CA 1
ATOM 748 C C . ARG A 1 93 ? -13.234 6.050 23.390 1.00 80.81 93 ARG A C 1
ATOM 750 O O . ARG A 1 93 ? -13.391 4.830 23.346 1.00 80.81 93 ARG A O 1
ATOM 757 N N . PRO A 1 94 ? -13.021 6.720 24.538 1.00 80.25 94 PRO A N 1
ATOM 758 C CA . PRO A 1 94 ? -12.911 6.052 25.837 1.00 80.25 94 PRO A CA 1
ATOM 759 C C . PRO A 1 94 ? -14.199 5.329 26.255 1.00 80.25 94 PRO A C 1
ATOM 761 O O . PRO A 1 94 ? -14.159 4.454 27.113 1.00 80.25 94 PRO A O 1
ATOM 764 N N . GLU A 1 95 ? -15.334 5.663 25.638 1.00 89.31 95 GLU A N 1
ATOM 765 C CA . GLU A 1 95 ? -16.628 5.023 25.868 1.00 89.31 95 GLU A CA 1
ATOM 766 C C . GLU A 1 95 ? -16.756 3.664 25.156 1.00 89.31 95 GLU A C 1
ATOM 768 O O . GLU A 1 95 ? -17.668 2.894 25.457 1.00 89.31 95 GLU A O 1
ATOM 773 N N . LEU A 1 96 ? -15.866 3.357 24.204 1.00 84.81 96 LEU A N 1
ATOM 774 C CA . LEU A 1 96 ? -15.828 2.082 23.490 1.00 84.81 96 LEU A CA 1
ATOM 775 C C . LEU A 1 96 ? -14.719 1.188 24.057 1.00 84.81 96 LEU A C 1
ATOM 777 O O . LEU A 1 96 ? -13.614 1.651 24.335 1.00 84.81 96 LEU A O 1
ATOM 781 N N . GLN A 1 97 ? -14.980 -0.118 24.180 1.00 86.75 97 GLN A N 1
ATOM 782 C CA . GLN A 1 97 ? -13.929 -1.072 24.546 1.00 86.75 97 GLN A CA 1
ATOM 783 C C . GLN A 1 97 ? -12.880 -1.162 23.422 1.00 86.75 97 GLN A C 1
ATOM 785 O O . GLN A 1 97 ? -13.249 -1.414 22.270 1.00 86.75 97 GLN A O 1
ATOM 790 N N . PRO A 1 98 ? -11.580 -0.983 23.723 1.00 84.12 98 PRO A N 1
ATOM 791 C CA . PRO A 1 98 ? -10.530 -1.149 22.731 1.00 84.12 98 PRO A CA 1
ATOM 792 C C . PRO A 1 98 ? -10.393 -2.623 22.342 1.00 84.12 98 PRO A C 1
ATOM 794 O O . PRO A 1 98 ? -10.356 -3.507 23.196 1.00 84.12 98 PRO A O 1
ATOM 797 N N . VAL A 1 99 ? -10.267 -2.879 21.041 1.00 83.62 99 VAL A N 1
ATOM 798 C CA . VAL A 1 99 ? -9.964 -4.207 20.498 1.00 83.62 99 VAL A CA 1
ATOM 799 C C . VAL A 1 99 ? -8.513 -4.212 20.033 1.00 83.62 99 VAL A C 1
ATOM 801 O O . VAL A 1 99 ? -8.126 -3.392 19.202 1.00 83.62 99 VAL A O 1
ATOM 804 N N . VAL A 1 100 ? -7.714 -5.137 20.565 1.00 82.56 100 VAL A N 1
ATOM 805 C CA . VAL A 1 100 ? -6.307 -5.320 20.186 1.00 82.56 100 VAL A CA 1
ATOM 806 C C . VAL A 1 100 ? -6.185 -6.601 19.368 1.00 82.56 100 VAL A C 1
ATOM 808 O O . VAL A 1 100 ? -6.501 -7.682 19.858 1.00 82.56 100 VAL A O 1
ATOM 811 N N . ALA A 1 101 ? -5.718 -6.482 18.125 1.00 81.06 101 ALA A N 1
ATOM 812 C CA . ALA A 1 101 ? -5.363 -7.620 17.283 1.00 81.06 101 ALA A CA 1
ATOM 813 C C . ALA A 1 101 ? -3.837 -7.772 17.259 1.00 81.06 101 ALA A C 1
ATOM 815 O O . ALA A 1 101 ? -3.132 -6.846 16.858 1.00 81.06 101 ALA A O 1
ATOM 816 N N . VAL A 1 102 ? -3.335 -8.929 17.693 1.00 83.62 102 VAL A N 1
ATOM 817 C CA . VAL A 1 102 ? -1.905 -9.259 17.681 1.00 83.62 102 VAL A CA 1
ATOM 818 C C . VAL A 1 102 ? -1.656 -10.287 16.588 1.00 83.62 102 VAL A C 1
ATOM 820 O O . VAL A 1 102 ? -2.305 -11.330 16.557 1.00 83.62 102 VAL A O 1
ATOM 823 N N . TYR A 1 103 ? -0.705 -9.989 15.708 1.00 79.50 103 TYR A N 1
ATOM 824 C CA . TYR A 1 103 ? -0.245 -10.900 14.667 1.00 79.50 103 TYR A CA 1
ATOM 825 C C . TYR A 1 103 ? 1.208 -11.259 14.967 1.00 79.50 103 TYR A C 1
ATOM 827 O O . TYR A 1 103 ? 2.062 -10.374 15.012 1.00 79.50 103 TYR A O 1
ATOM 835 N N . ALA A 1 104 ? 1.482 -12.542 15.187 1.00 82.56 104 ALA A N 1
ATOM 836 C CA . ALA A 1 104 ? 2.840 -13.062 15.153 1.00 82.56 104 ALA A CA 1
ATOM 837 C C . ALA A 1 104 ? 3.141 -13.419 13.694 1.00 82.56 104 ALA A C 1
ATOM 839 O O . ALA A 1 104 ? 2.525 -14.332 13.149 1.00 82.56 104 ALA A O 1
ATOM 840 N N . ASN A 1 105 ? 4.015 -12.643 13.057 1.00 75.75 105 ASN A N 1
ATOM 841 C CA . ASN A 1 105 ? 4.618 -13.034 11.788 1.00 75.75 105 ASN A CA 1
ATOM 842 C C . ASN A 1 105 ? 5.980 -13.663 12.090 1.00 75.75 105 ASN A C 1
ATOM 844 O O . ASN A 1 105 ? 6.689 -13.159 12.966 1.00 75.75 105 ASN A O 1
ATOM 848 N N . ASP A 1 106 ? 6.305 -14.729 11.361 1.00 58.16 106 ASP A N 1
ATOM 849 C CA . ASP A 1 106 ? 7.621 -15.380 11.375 1.00 58.16 106 ASP A CA 1
ATOM 850 C C . ASP A 1 106 ? 8.694 -14.541 10.659 1.00 58.16 106 ASP A C 1
ATOM 852 O O . ASP A 1 106 ? 8.354 -13.839 9.671 1.00 58.16 106 ASP A O 1
#

pLDDT: mean 78.03, std 9.08, range [52.34, 90.31]

InterPro domains:
  IPR043128 Reverse transcriptase/Diguanylate cyclase domain [G3DSA:3.30.70.270] (1-97)
  IPR043502 DNA/RNA polymerase superfamily [SSF56672] (2-105)
  IPR051320 Viral Replication and Maturation Polyprotein [PTHR33064] (1-106)

Organism: NCBI:txid129364

Radius of gyration: 17.04 Å; chains: 1; bounding box: 38×34×49 Å

Foldseek 3Di:
DVVVLVVCVVCQVQFPPSCVLSVLVVVDDPVLVVVCPPPVNVVVLVVVLVVCPDDPVVCVPPDPSSVSVSSNVVSVVVSVVRVVPRCVVVDDDPVDDDDDDDDDDD